Protein AF-A0A7S3Q139-F1 (afdb_monomer)

pLDDT: mean 76.2, std 14.86, range [40.47, 95.69]

Secondary structure (DSSP, 8-state):
-----PPPP------HHHHHHTT-SSGGGTTTTSTTGGGGS---PPPPPTTS---TT--HHHHHHHHHHHHHHHHHHHHHHHTTTTTS--HHHHHHHHHS-SS-HHHHSTTTTPPPP---

Foldseek 3Di:
DDDPPPDDDPPDPPDPVN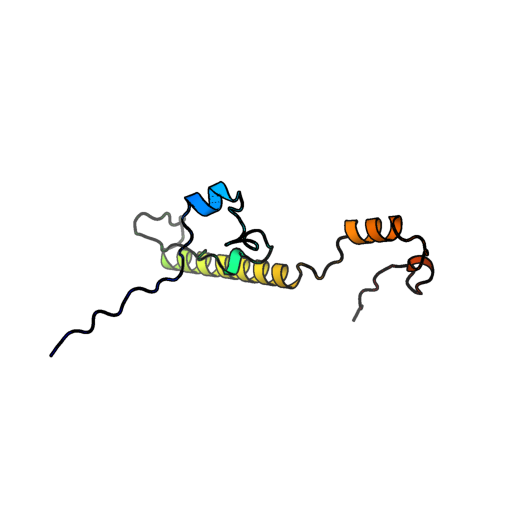CVVVVNPCVVPVCCVPLVNCVVDPDDDDDDDPPHDDDPPDDNVRRVVVRVVVVVVVVVVSVVVSVCPPVDPPPVNLVVVCVVDPPCVCCVDPCSSDDDDDDD

Organism: NCBI:txid122233

Solvent-accessible surface area (backbone atoms only — not comparable to full-atom values): 8004 Å² total; per-residue (Å²): 139,84,82,81,78,77,75,79,76,86,71,81,75,75,48,74,64,57,30,59,77,67,69,48,82,44,71,95,51,70,55,67,84,43,86,61,37,65,79,82,46,96,81,72,86,81,83,84,53,95,87,46,91,65,63,88,97,49,54,70,69,57,50,52,52,52,52,51,52,53,50,50,53,52,49,54,52,49,54,56,48,42,75,43,58,90,71,61,76,53,67,66,54,60,52,51,52,59,76,68,45,89,78,50,61,46,69,73,36,97,56,57,63,55,83,81,75,87,81,129

Mean predicted aligned error: 14.93 Å

Radius of gyration: 26.02 Å; Cα contacts (8 Å, |Δi|>4): 29;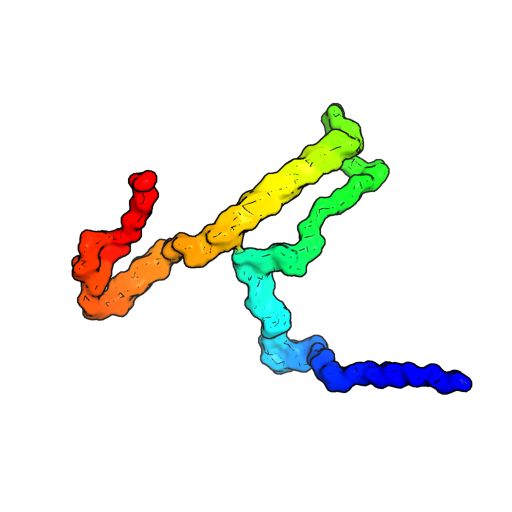 chains: 1; bounding box: 77×51×56 Å

Sequence (120 aa):
PSVSNSRSSTALNESLFTRIAKMDLWAPVKDSNDYGARSKKKVGLGSLSGKSYIPDGLNKSQYESLRKQEAAKKAANYDRNVKKAGKFLDYTLFYKQRGTDTGSDWKKSVTLGHRMAKTK

Structure (mmCIF, N/CA/C/O backbone):
data_AF-A0A7S3Q139-F1
#
_entry.id   AF-A0A7S3Q139-F1
#
loop_
_atom_site.group_PDB
_atom_site.id
_atom_site.type_symbol
_atom_site.label_atom_id
_atom_site.label_alt_id
_atom_site.label_comp_id
_atom_site.label_asym_id
_atom_site.label_entity_id
_atom_site.label_seq_id
_atom_site.pdbx_PDB_ins_code
_atom_site.Cartn_x
_atom_site.Cartn_y
_atom_site.Cartn_z
_atom_site.occupancy
_atom_site.B_iso_or_equiv
_atom_site.auth_seq_id
_atom_site.auth_comp_id
_atom_site.auth_asym_id
_atom_site.auth_atom_id
_atom_site.pdbx_PDB_model_num
ATOM 1 N N . PRO A 1 1 ? -45.057 -15.377 -25.267 1.00 45.22 1 PRO A N 1
ATOM 2 C CA . PRO A 1 1 ? -43.795 -14.676 -24.927 1.00 45.22 1 PRO A CA 1
ATOM 3 C C . PRO A 1 1 ? -42.619 -15.664 -24.786 1.00 45.22 1 PRO A C 1
ATOM 5 O O . PRO A 1 1 ? -42.553 -16.399 -23.808 1.00 45.22 1 PRO A O 1
ATOM 8 N N . SER A 1 2 ? -41.737 -15.742 -25.792 1.00 41.62 2 SER A N 1
ATOM 9 C CA . SER A 1 2 ? -40.561 -16.626 -25.759 1.00 41.62 2 SER A CA 1
ATOM 10 C C . SER A 1 2 ? -39.409 -15.973 -24.996 1.00 41.62 2 SER A C 1
ATOM 12 O O . SER A 1 2 ? -38.973 -14.877 -25.349 1.00 41.62 2 SER A O 1
ATOM 14 N N . VAL A 1 3 ? -38.894 -16.661 -23.982 1.00 48.88 3 VAL A N 1
ATOM 15 C CA . VAL A 1 3 ? -37.703 -16.250 -23.233 1.00 48.88 3 VAL A CA 1
ATOM 16 C C . VAL A 1 3 ? -36.480 -16.480 -24.124 1.00 48.88 3 VAL A C 1
ATOM 18 O O . VAL A 1 3 ? -36.133 -17.620 -24.431 1.00 48.88 3 VAL A O 1
ATOM 21 N N . SER A 1 4 ? -35.844 -15.408 -24.597 1.00 49.34 4 SER A N 1
ATOM 22 C CA . SER A 1 4 ? -34.600 -15.503 -25.362 1.00 49.34 4 SER A CA 1
ATOM 23 C C . SER A 1 4 ? -33.461 -15.902 -24.424 1.00 49.34 4 SER A C 1
ATOM 25 O O . SER A 1 4 ? -32.922 -15.067 -23.697 1.00 49.34 4 SER A O 1
ATOM 27 N N . ASN A 1 5 ? -33.097 -17.184 -24.434 1.00 56.22 5 ASN A N 1
ATOM 28 C CA . ASN A 1 5 ? -31.920 -17.690 -23.739 1.00 56.22 5 ASN A CA 1
ATOM 29 C C . ASN A 1 5 ? -30.672 -17.138 -24.451 1.00 56.22 5 ASN A C 1
ATOM 31 O O . ASN A 1 5 ? -30.296 -17.610 -25.528 1.00 56.22 5 ASN A O 1
ATOM 35 N N . SER A 1 6 ? -30.075 -16.078 -23.903 1.00 59.03 6 SER A N 1
ATOM 36 C CA . SER A 1 6 ? -28.854 -15.470 -24.433 1.00 59.03 6 SER A CA 1
ATOM 37 C C . SER A 1 6 ? -27.745 -16.521 -24.477 1.00 59.03 6 SER A C 1
ATOM 39 O O . SER A 1 6 ? -27.382 -17.084 -23.444 1.00 59.03 6 SER A O 1
ATOM 41 N N . ARG A 1 7 ? -27.224 -16.808 -25.675 1.00 56.28 7 ARG A N 1
ATOM 42 C CA . ARG A 1 7 ? -26.125 -17.760 -25.872 1.00 56.28 7 ARG A CA 1
ATOM 43 C C . ARG A 1 7 ? -24.909 -17.304 -25.061 1.00 56.28 7 ARG A C 1
ATOM 45 O O . ARG A 1 7 ? -24.446 -16.178 -25.235 1.00 56.28 7 ARG A O 1
ATOM 52 N N . SER A 1 8 ? -24.394 -18.188 -24.207 1.00 62.06 8 SER A N 1
ATOM 53 C CA . SER A 1 8 ? -23.078 -18.024 -23.582 1.00 62.06 8 SER A CA 1
ATOM 54 C C . SER A 1 8 ? -22.025 -17.807 -24.668 1.00 62.06 8 SER A C 1
ATOM 56 O O . SER A 1 8 ? -22.038 -18.492 -25.693 1.00 62.06 8 SER A O 1
ATOM 58 N N . SER A 1 9 ? -21.147 -16.826 -24.467 1.00 66.00 9 SER A N 1
ATOM 59 C CA . SER A 1 9 ? -20.127 -16.449 -25.443 1.00 66.00 9 SER A CA 1
ATOM 60 C C . SER A 1 9 ? -19.168 -17.609 -25.739 1.00 66.00 9 SER A C 1
ATOM 62 O O . SER A 1 9 ? -18.801 -18.381 -24.858 1.00 66.00 9 SER A O 1
ATOM 64 N N . THR A 1 10 ? -18.724 -17.715 -26.993 1.00 50.59 10 THR A N 1
ATOM 65 C CA . THR A 1 10 ? -17.724 -18.692 -27.467 1.00 50.59 10 THR A CA 1
ATOM 66 C C . THR A 1 10 ? -16.284 -18.253 -27.190 1.00 50.59 10 THR A C 1
ATOM 68 O O . THR A 1 10 ? -15.345 -18.788 -27.779 1.00 50.59 10 THR A O 1
ATOM 71 N N . ALA A 1 11 ? -16.081 -17.252 -26.328 1.00 54.25 11 ALA A N 1
ATOM 72 C CA . ALA A 1 11 ? -14.742 -16.829 -25.958 1.00 54.25 11 ALA A CA 1
ATOM 73 C C . ALA A 1 11 ? -14.051 -17.986 -25.225 1.00 54.25 11 ALA A C 1
ATOM 75 O O . ALA A 1 11 ? -14.546 -18.472 -24.207 1.00 54.25 11 ALA A O 1
ATOM 76 N N . LEU A 1 12 ? -12.921 -18.438 -25.771 1.00 52.22 12 LEU A N 1
ATOM 77 C CA . LEU A 1 12 ? -12.067 -19.470 -25.192 1.00 52.22 12 LEU A CA 1
ATOM 78 C C . LEU A 1 12 ? -11.642 -19.039 -23.781 1.00 52.22 12 LEU A C 1
ATOM 80 O O . LEU A 1 12 ? -10.670 -18.310 -23.596 1.00 52.22 12 LEU A O 1
ATOM 84 N N . ASN A 1 13 ? -12.359 -19.516 -22.766 1.00 58.75 13 ASN A N 1
ATOM 85 C CA . ASN A 1 13 ? -11.795 -19.644 -21.433 1.00 58.75 13 ASN A CA 1
ATOM 86 C C . ASN A 1 13 ? -10.724 -20.731 -21.543 1.00 58.75 13 ASN A C 1
ATOM 88 O O . ASN A 1 13 ? -11.037 -21.916 -21.456 1.00 58.75 13 ASN A O 1
ATOM 92 N N . GLU A 1 14 ? -9.478 -20.344 -21.832 1.00 65.94 14 GLU A N 1
ATOM 93 C CA . GLU A 1 14 ? -8.353 -21.282 -21.854 1.00 65.94 14 GLU A CA 1
ATOM 94 C C . GLU A 1 14 ? -8.385 -22.141 -20.586 1.00 65.94 14 GLU A C 1
ATOM 96 O O . GLU A 1 14 ? -8.364 -21.620 -19.463 1.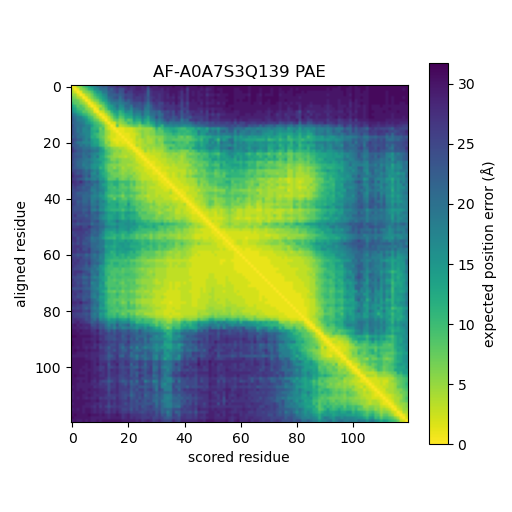00 65.94 14 GLU A O 1
ATOM 101 N N . SER A 1 15 ? -8.476 -23.459 -20.776 1.00 75.12 15 SER A N 1
ATOM 102 C CA . SER A 1 15 ? -8.524 -24.402 -19.666 1.00 75.12 15 SER A CA 1
ATOM 103 C C . SER A 1 15 ? -7.193 -24.374 -18.910 1.00 75.12 15 SER A C 1
ATOM 105 O O . SER A 1 15 ? -6.136 -24.073 -19.474 1.00 75.12 15 SER A O 1
ATOM 107 N N . LEU A 1 16 ? -7.228 -24.705 -17.617 1.00 73.75 16 LEU A N 1
ATOM 108 C CA . LEU A 1 16 ? -6.021 -24.833 -16.794 1.00 73.75 16 LEU A CA 1
ATOM 109 C C . LEU A 1 16 ? -4.982 -25.756 -17.459 1.00 73.75 16 LEU A C 1
ATOM 111 O O . LEU A 1 16 ? -3.793 -25.447 -17.456 1.00 73.75 16 LEU A O 1
ATOM 115 N N . PHE A 1 17 ? -5.444 -26.836 -18.096 1.00 77.44 17 PHE A N 1
ATOM 116 C CA . PHE A 1 17 ? -4.601 -27.792 -18.811 1.00 77.44 17 PHE A CA 1
ATOM 117 C C . PHE A 1 17 ? -3.875 -27.176 -20.006 1.00 77.44 17 PHE A C 1
ATOM 119 O O . PHE A 1 17 ? -2.688 -27.433 -20.179 1.00 77.44 17 PHE A O 1
ATOM 126 N N . THR A 1 18 ? -4.531 -26.318 -20.792 1.00 78.31 18 THR A N 1
ATOM 127 C CA . THR A 1 18 ? -3.881 -25.636 -21.920 1.00 78.31 18 THR A CA 1
ATOM 128 C C . THR A 1 18 ? -2.747 -24.721 -21.447 1.00 78.31 18 THR A C 1
ATOM 130 O O . THR A 1 18 ? -1.706 -24.664 -22.095 1.00 78.31 18 THR A O 1
ATOM 133 N N . ARG A 1 19 ? -2.899 -24.052 -20.294 1.00 73.44 19 ARG A N 1
ATOM 134 C CA . ARG A 1 19 ? -1.835 -23.214 -19.703 1.00 73.44 19 ARG A CA 1
ATOM 135 C C . ARG A 1 19 ? -0.660 -24.036 -19.189 1.00 73.44 19 ARG A C 1
ATOM 137 O O . ARG A 1 19 ? 0.485 -23.667 -19.429 1.00 73.44 19 ARG A O 1
ATOM 144 N N . ILE A 1 20 ? -0.944 -25.157 -18.523 1.00 75.81 20 ILE A N 1
ATOM 145 C CA . ILE A 1 20 ? 0.087 -26.094 -18.056 1.00 75.81 20 ILE A CA 1
ATOM 146 C C . ILE A 1 20 ? 0.857 -26.665 -19.254 1.00 75.81 20 ILE A C 1
ATOM 148 O O . ILE A 1 20 ? 2.082 -26.642 -19.252 1.00 75.81 20 ILE A O 1
ATOM 152 N N . ALA A 1 21 ? 0.155 -27.107 -20.301 1.00 82.12 21 ALA A N 1
ATOM 153 C CA . ALA A 1 21 ? 0.766 -27.676 -21.502 1.00 82.12 21 ALA A CA 1
ATOM 154 C C . ALA A 1 21 ? 1.617 -26.659 -22.282 1.00 82.12 21 ALA A C 1
ATOM 156 O O . ALA A 1 21 ? 2.651 -27.019 -22.834 1.00 82.12 21 ALA A O 1
ATOM 157 N N . LYS A 1 22 ? 1.216 -25.380 -22.296 1.00 81.88 22 LYS A N 1
ATOM 158 C CA . LYS A 1 22 ? 2.001 -24.275 -22.873 1.00 81.88 22 LYS A CA 1
ATOM 159 C C . LYS A 1 22 ? 3.115 -23.767 -21.944 1.00 81.88 22 LYS A C 1
ATOM 161 O O . LYS A 1 22 ? 3.841 -22.858 -22.327 1.00 81.88 22 LYS A O 1
ATOM 166 N N . MET A 1 23 ? 3.235 -24.334 -20.739 1.00 82.50 23 MET A N 1
ATOM 167 C CA . MET A 1 23 ? 4.187 -23.969 -19.681 1.00 82.50 23 MET A CA 1
ATOM 168 C C . MET A 1 23 ? 4.166 -22.495 -19.251 1.00 82.50 23 MET A C 1
ATOM 170 O O . MET A 1 23 ? 5.078 -22.036 -18.564 1.00 82.50 23 MET A O 1
ATOM 174 N N . ASP A 1 24 ? 3.108 -21.758 -19.587 1.00 79.75 24 ASP A N 1
ATOM 175 C CA . ASP A 1 24 ? 2.974 -20.346 -19.244 1.00 79.75 24 ASP A CA 1
ATOM 176 C C . ASP A 1 24 ? 1.817 -20.137 -18.264 1.00 79.75 24 ASP A C 1
ATOM 178 O O . ASP A 1 24 ? 0.704 -19.721 -18.594 1.00 79.75 24 ASP A O 1
ATOM 182 N N . LEU A 1 25 ? 2.103 -20.480 -17.008 1.00 79.50 25 LEU A N 1
ATOM 183 C CA . LEU A 1 25 ? 1.203 -20.277 -15.872 1.00 79.50 25 LEU A CA 1
ATOM 184 C C . LEU A 1 25 ? 1.088 -18.795 -15.474 1.00 79.50 25 LEU A C 1
ATOM 186 O O . LEU A 1 25 ? 0.166 -18.434 -14.740 1.00 79.50 25 LEU A O 1
ATOM 190 N N . TRP A 1 26 ? 2.007 -17.943 -15.943 1.00 79.00 26 TRP A N 1
ATOM 191 C CA . TRP A 1 26 ? 2.146 -16.558 -15.495 1.00 79.00 26 TRP A CA 1
ATOM 192 C C . TRP A 1 26 ? 1.621 -15.534 -16.502 1.00 79.00 26 TRP A C 1
ATOM 194 O O . TRP A 1 26 ? 1.297 -14.431 -16.074 1.00 79.00 26 TRP A O 1
ATOM 204 N N . ALA A 1 27 ? 1.439 -15.873 -17.783 1.00 80.88 27 ALA A N 1
ATOM 205 C CA . ALA A 1 27 ? 0.866 -14.983 -18.802 1.00 80.88 27 ALA A CA 1
ATOM 206 C C . ALA A 1 27 ? -0.388 -14.206 -18.347 1.00 80.88 27 ALA A C 1
ATOM 208 O O . ALA A 1 27 ? -0.428 -12.985 -18.530 1.00 80.88 27 ALA A O 1
ATOM 209 N N . PRO A 1 28 ? -1.395 -14.836 -17.703 1.00 81.69 28 PRO A N 1
ATOM 210 C CA . PRO A 1 28 ? -2.598 -14.128 -17.257 1.00 81.69 28 PRO A CA 1
ATOM 211 C C . PRO A 1 28 ? -2.357 -13.147 -16.100 1.00 81.69 28 PRO A C 1
ATOM 213 O O . PRO A 1 28 ? -3.178 -12.267 -15.849 1.00 81.69 28 PRO A O 1
ATOM 216 N N . VAL A 1 29 ? -1.252 -13.312 -15.369 1.00 82.25 29 VAL A N 1
ATOM 217 C CA . VAL A 1 29 ? -0.906 -12.570 -14.149 1.00 82.25 29 VAL A CA 1
ATOM 218 C C . VAL A 1 29 ? 0.541 -12.072 -14.195 1.00 82.25 29 VAL A C 1
ATOM 220 O O . VAL A 1 29 ? 1.230 -12.042 -13.175 1.00 82.25 29 VAL A O 1
ATOM 223 N N . LYS A 1 30 ? 1.006 -11.675 -15.386 1.00 83.81 30 LYS A N 1
ATOM 224 C CA . LYS A 1 30 ? 2.416 -11.354 -15.671 1.00 83.81 30 LYS A CA 1
ATOM 225 C C . LYS A 1 30 ? 3.021 -10.301 -14.741 1.00 83.81 30 LYS A C 1
ATOM 227 O O . LYS A 1 30 ? 4.211 -10.328 -14.467 1.00 83.81 30 LYS A O 1
ATOM 232 N N . ASP A 1 31 ? 2.184 -9.402 -14.236 1.00 82.06 31 ASP A N 1
ATOM 233 C CA . ASP A 1 31 ? 2.559 -8.305 -13.348 1.00 82.06 31 ASP A CA 1
ATOM 234 C C . ASP A 1 31 ? 2.220 -8.582 -11.874 1.00 82.06 31 ASP A C 1
ATOM 236 O O . ASP A 1 31 ? 2.302 -7.694 -11.033 1.00 82.06 31 ASP A O 1
ATOM 240 N N . SER A 1 32 ? 1.861 -9.819 -11.510 1.00 82.19 32 SER A N 1
ATOM 241 C CA . SER A 1 32 ? 1.541 -10.193 -10.122 1.00 82.19 32 SER A CA 1
ATOM 242 C C . SER A 1 32 ? 2.718 -9.995 -9.161 1.00 82.19 32 SER A C 1
ATOM 244 O O . SER A 1 32 ? 2.503 -9.793 -7.960 1.00 82.19 32 SER A O 1
ATOM 246 N N . ASN A 1 33 ? 3.945 -10.052 -9.684 1.00 80.94 33 ASN A N 1
ATOM 247 C CA . ASN A 1 33 ? 5.176 -9.870 -8.918 1.00 80.94 33 ASN A CA 1
ATOM 248 C C . ASN A 1 33 ? 5.692 -8.424 -8.955 1.00 80.94 33 ASN A C 1
ATOM 250 O O . ASN A 1 33 ? 6.667 -8.115 -8.269 1.00 80.94 33 ASN A O 1
ATOM 254 N N . ASP A 1 34 ? 5.032 -7.529 -9.696 1.00 84.38 34 ASP A N 1
ATOM 255 C CA . ASP A 1 34 ? 5.440 -6.132 -9.764 1.00 84.38 34 ASP A CA 1
ATOM 256 C C . ASP A 1 34 ? 5.232 -5.447 -8.414 1.00 84.38 34 ASP A C 1
ATOM 258 O O . ASP A 1 34 ? 4.200 -5.587 -7.742 1.00 84.38 34 ASP A O 1
ATOM 262 N N . TYR A 1 35 ? 6.213 -4.635 -8.023 1.00 78.94 35 TYR A N 1
ATOM 263 C CA . TYR A 1 35 ? 6.084 -3.791 -6.846 1.00 78.94 35 TYR A CA 1
ATOM 264 C C . TYR A 1 35 ? 5.013 -2.723 -7.100 1.00 78.94 35 TYR A C 1
ATOM 266 O O . TYR A 1 35 ? 5.229 -1.749 -7.814 1.00 78.94 35 TYR A O 1
ATOM 274 N N . GLY A 1 36 ? 3.825 -2.927 -6.534 1.00 83.75 36 GLY A N 1
ATOM 275 C CA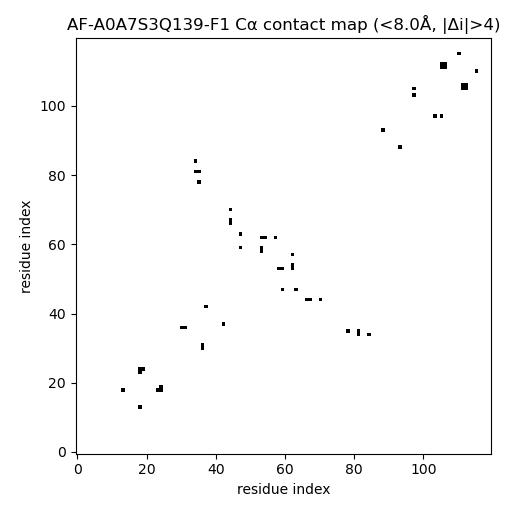 . GLY A 1 36 ? 2.620 -2.171 -6.892 1.00 83.75 36 GLY A CA 1
ATOM 276 C C . GLY A 1 36 ? 1.393 -3.060 -7.066 1.00 83.75 36 GLY A C 1
ATOM 277 O O . GLY A 1 36 ? 0.292 -2.641 -6.717 1.00 83.75 36 GLY A O 1
ATOM 278 N N . ALA A 1 37 ? 1.587 -4.327 -7.442 1.00 86.94 37 ALA A N 1
ATOM 279 C CA . ALA A 1 37 ? 0.521 -5.280 -7.749 1.00 86.94 37 ALA A CA 1
ATOM 280 C C . ALA A 1 37 ? -0.428 -5.590 -6.577 1.00 86.94 37 ALA A C 1
ATOM 282 O O . ALA A 1 37 ? -1.514 -6.132 -6.781 1.00 86.94 37 ALA A O 1
ATOM 283 N N . ARG A 1 38 ? -0.069 -5.207 -5.340 1.00 84.88 38 ARG A N 1
ATOM 284 C CA . ARG A 1 38 ? -0.952 -5.291 -4.164 1.00 84.88 38 ARG A CA 1
ATOM 285 C C . ARG A 1 38 ? -2.303 -4.610 -4.387 1.00 84.88 38 ARG A C 1
ATOM 287 O O . ARG A 1 38 ? -3.286 -5.112 -3.858 1.00 84.88 38 ARG A O 1
ATOM 294 N N . SER A 1 39 ? -2.369 -3.519 -5.152 1.00 83.44 39 SER A N 1
ATOM 295 C CA . SER A 1 39 ? -3.631 -2.809 -5.427 1.00 83.44 39 SER A CA 1
ATOM 296 C C . SER A 1 39 ? -4.670 -3.684 -6.135 1.00 83.44 39 SER A C 1
ATOM 298 O O . SER A 1 39 ? -5.868 -3.480 -5.964 1.00 83.44 39 SER A O 1
ATOM 300 N N . LYS A 1 40 ? -4.222 -4.701 -6.879 1.00 85.25 40 LYS A N 1
ATOM 301 C CA . LYS A 1 40 ? -5.081 -5.676 -7.563 1.00 85.25 40 LYS A CA 1
ATOM 302 C C . LYS A 1 40 ? -5.603 -6.770 -6.630 1.00 85.25 40 LYS A C 1
ATOM 304 O O . LYS A 1 40 ? -6.484 -7.539 -7.004 1.00 85.25 40 LYS A O 1
ATOM 309 N N . LYS A 1 41 ? -5.054 -6.866 -5.416 1.00 83.94 41 LYS A N 1
ATOM 310 C CA . LYS A 1 41 ? -5.432 -7.862 -4.411 1.00 83.94 41 LYS A CA 1
ATOM 311 C C . LYS A 1 41 ? -6.445 -7.239 -3.450 1.00 83.94 41 LYS A C 1
ATOM 313 O O . LYS A 1 41 ? -6.247 -6.132 -2.959 1.00 83.94 41 LYS A O 1
ATOM 318 N N . LYS A 1 42 ? -7.505 -7.975 -3.107 1.00 83.25 42 LYS A N 1
ATOM 319 C CA . LYS A 1 42 ? -8.512 -7.566 -2.105 1.00 83.25 42 LYS A CA 1
ATOM 320 C C . LYS A 1 42 ? -7.990 -7.747 -0.671 1.00 83.25 42 LYS A C 1
ATOM 322 O O . LYS A 1 42 ? -8.592 -8.438 0.143 1.00 83.25 42 LYS A O 1
ATOM 327 N N . VAL A 1 43 ? -6.825 -7.173 -0.375 1.00 82.69 43 VAL A N 1
ATOM 328 C CA . VAL A 1 43 ? -6.180 -7.269 0.939 1.00 82.69 43 VAL A CA 1
ATOM 329 C C . VAL A 1 43 ? -6.697 -6.167 1.860 1.00 82.69 43 VAL A C 1
ATOM 331 O O . VAL A 1 43 ? -6.393 -4.991 1.676 1.00 82.69 43 VAL A O 1
ATOM 334 N N . GLY A 1 44 ? -7.476 -6.552 2.869 1.00 86.12 44 GLY A N 1
ATOM 335 C CA . GLY A 1 44 ? -8.098 -5.632 3.820 1.00 86.12 44 GLY A CA 1
ATOM 336 C C . GLY A 1 44 ? -8.016 -6.122 5.262 1.00 86.12 44 GLY A C 1
ATOM 337 O O . GLY A 1 44 ? -7.571 -7.233 5.545 1.00 86.12 44 GLY A O 1
ATOM 338 N N . LEU A 1 45 ? -8.447 -5.266 6.184 1.00 90.19 45 LEU A N 1
ATOM 339 C CA . LEU A 1 45 ? -8.666 -5.647 7.576 1.00 90.19 45 LEU A CA 1
ATOM 340 C C . LEU A 1 45 ? -9.905 -6.542 7.679 1.00 90.19 45 LEU A C 1
ATOM 342 O O . LEU A 1 45 ? -10.977 -6.155 7.226 1.00 90.19 45 LEU A O 1
ATOM 346 N N . GLY A 1 46 ? -9.772 -7.696 8.332 1.00 89.12 46 GLY A N 1
ATOM 347 C CA . GLY A 1 46 ? -10.924 -8.512 8.717 1.00 89.12 46 GLY A CA 1
ATOM 348 C C . GLY A 1 46 ? -11.711 -7.897 9.881 1.00 89.12 46 GLY A C 1
ATOM 349 O O . GLY A 1 46 ? -11.116 -7.293 10.786 1.00 89.12 46 GLY A O 1
ATOM 350 N N . SER A 1 47 ? -13.031 -8.079 9.865 1.00 89.50 47 SER A N 1
ATOM 351 C CA . SER A 1 47 ? -13.955 -7.644 10.919 1.00 89.50 47 SER A CA 1
ATOM 352 C C . SER A 1 47 ? -13.717 -8.396 12.230 1.00 89.50 47 SER A C 1
ATOM 354 O O . SER A 1 47 ? -13.421 -9.591 12.217 1.00 89.50 47 SER A O 1
ATOM 356 N N . LEU A 1 48 ? -13.861 -7.714 13.370 1.00 91.50 48 LEU A N 1
ATOM 357 C CA . LEU A 1 48 ? -13.783 -8.369 14.676 1.00 91.50 48 LEU A CA 1
ATOM 358 C C . LEU A 1 48 ? -15.127 -9.022 15.023 1.00 91.50 48 LEU A C 1
ATOM 360 O O . LEU A 1 48 ? -16.178 -8.376 15.027 1.00 91.50 48 LEU A O 1
ATOM 364 N N . SER A 1 49 ? -15.079 -10.305 15.360 1.00 90.81 49 SER A N 1
ATOM 365 C CA . SER A 1 49 ? -16.210 -11.076 15.884 1.00 90.81 49 SER A CA 1
ATOM 366 C C . SER A 1 49 ? -16.149 -11.154 17.414 1.00 90.81 49 SER A C 1
ATOM 368 O O . SER A 1 49 ? -15.160 -10.742 18.014 1.00 90.81 49 SER A O 1
ATOM 370 N N . GLY A 1 50 ? -17.174 -11.718 18.060 1.00 87.75 50 GLY A N 1
ATOM 371 C CA . GLY A 1 50 ? -17.149 -11.958 19.513 1.00 87.75 50 GLY A CA 1
ATOM 372 C C . GLY A 1 50 ? -16.059 -12.937 19.972 1.00 87.75 50 GLY A C 1
ATOM 373 O O . GLY A 1 50 ? -15.698 -12.936 21.139 1.00 87.75 50 GLY A O 1
ATOM 374 N N . LYS A 1 51 ? -15.502 -13.742 19.055 1.00 91.62 51 LYS A N 1
ATOM 375 C CA . LYS A 1 51 ? -14.377 -14.659 19.317 1.00 91.62 51 LYS A CA 1
ATOM 376 C C . LYS A 1 51 ? -13.013 -14.028 19.026 1.00 91.62 51 LYS A C 1
ATOM 378 O O . LYS A 1 51 ? -11.986 -14.688 19.154 1.00 91.62 51 LYS A O 1
ATOM 383 N N . SER A 1 52 ? -12.989 -12.791 18.536 1.00 91.75 52 SER A N 1
ATOM 384 C CA . SER A 1 52 ? -11.742 -12.119 18.194 1.00 91.75 52 SER A CA 1
ATOM 385 C C . SER A 1 52 ? -11.070 -11.590 19.453 1.00 91.75 52 SER A C 1
ATOM 387 O O . SER A 1 52 ? -11.724 -10.987 20.297 1.00 91.75 52 SER A O 1
ATOM 389 N N . TYR A 1 53 ? -9.755 -11.781 19.545 1.00 92.62 53 TYR A N 1
ATOM 390 C CA . TYR A 1 53 ? -8.958 -11.211 20.622 1.00 92.62 53 TYR A CA 1
ATOM 391 C C . TYR A 1 53 ? -9.047 -9.681 20.614 1.00 92.62 53 TYR A C 1
ATOM 393 O O . TYR A 1 53 ? -8.874 -9.040 19.570 1.00 92.62 53 TYR A O 1
ATOM 401 N N . ILE A 1 54 ? -9.306 -9.117 21.789 1.00 93.31 54 ILE A N 1
ATOM 402 C CA . ILE A 1 54 ? -9.238 -7.687 22.068 1.00 93.31 54 ILE A CA 1
ATOM 403 C C . ILE A 1 54 ? -8.220 -7.543 23.204 1.00 93.31 54 ILE A C 1
ATOM 405 O O . ILE A 1 54 ? -8.378 -8.229 24.211 1.00 93.31 54 ILE A O 1
ATOM 409 N N . PRO A 1 55 ? -7.175 -6.714 23.046 1.00 94.75 55 PRO A N 1
ATOM 410 C CA . PRO A 1 55 ? -6.195 -6.502 24.102 1.00 94.75 55 PRO A CA 1
ATOM 411 C C . PRO A 1 55 ? -6.821 -5.947 25.381 1.00 94.75 55 PRO A C 1
ATOM 413 O O . PRO A 1 55 ? -7.729 -5.113 25.316 1.00 94.75 55 PRO A O 1
ATOM 416 N N . ASP A 1 56 ? -6.269 -6.350 26.522 1.00 93.75 56 ASP A N 1
ATOM 417 C CA . ASP A 1 56 ? -6.670 -5.822 27.823 1.00 93.75 56 ASP A CA 1
ATOM 418 C C . ASP A 1 56 ? -6.532 -4.293 27.864 1.00 93.75 56 ASP A C 1
ATOM 420 O O . ASP A 1 56 ? -5.577 -3.709 27.346 1.00 93.75 56 ASP A O 1
ATOM 424 N N . GLY A 1 57 ? -7.526 -3.631 28.459 1.00 93.00 57 GLY A N 1
ATOM 425 C CA . GLY A 1 57 ? -7.594 -2.168 28.540 1.00 93.00 57 GLY A CA 1
ATOM 426 C C . GLY A 1 57 ? -8.186 -1.475 27.307 1.00 93.00 57 GLY A C 1
ATOM 427 O O . GLY A 1 57 ? -8.368 -0.258 27.336 1.00 93.00 57 GLY A O 1
ATOM 428 N N . LEU A 1 58 ? -8.540 -2.213 26.249 1.00 93.25 58 LEU A N 1
ATOM 429 C CA . LEU A 1 58 ? -9.281 -1.680 25.106 1.00 93.25 58 LEU A CA 1
ATOM 430 C C . LEU A 1 58 ? -10.657 -2.328 24.993 1.00 93.25 58 LEU A C 1
ATOM 432 O O . LEU A 1 58 ? -10.823 -3.533 25.151 1.00 93.25 58 LEU A O 1
ATOM 436 N N . ASN A 1 59 ? -11.655 -1.531 24.622 1.00 93.25 59 ASN A N 1
ATOM 437 C CA . ASN A 1 59 ? -12.912 -2.073 24.125 1.00 93.25 59 ASN A CA 1
ATOM 438 C C . ASN A 1 59 ? -12.828 -2.363 22.615 1.00 93.25 59 ASN A C 1
ATOM 440 O O . ASN A 1 59 ? -11.941 -1.881 21.900 1.00 93.25 59 ASN A O 1
ATOM 444 N N . LYS A 1 60 ? -13.793 -3.138 22.105 1.00 92.06 60 LYS A N 1
ATOM 445 C CA . LYS A 1 60 ? -13.862 -3.532 20.688 1.00 92.06 60 LYS A CA 1
ATOM 446 C C . LYS A 1 60 ? -13.753 -2.337 19.735 1.00 92.06 60 LYS A C 1
ATOM 448 O O . LYS A 1 60 ? -12.984 -2.389 18.780 1.00 92.06 60 LYS A O 1
ATOM 453 N N . SER A 1 61 ? -14.490 -1.260 20.006 1.00 92.75 61 SER A N 1
ATOM 454 C CA . SER A 1 61 ? -14.532 -0.067 19.150 1.00 92.75 61 SER A CA 1
ATOM 455 C C . SER A 1 61 ? -13.181 0.656 19.095 1.00 92.75 61 SER A C 1
ATOM 457 O O . SER A 1 61 ? -12.705 1.038 18.020 1.00 92.75 61 SER A O 1
ATOM 459 N N . GLN A 1 62 ? -12.515 0.788 20.245 1.00 94.94 62 GLN A N 1
ATOM 460 C CA . GLN A 1 62 ? -11.179 1.376 20.336 1.00 94.94 62 GLN A CA 1
ATOM 461 C C . GLN A 1 62 ? -10.159 0.546 19.554 1.00 94.94 62 GLN A C 1
ATOM 463 O O . GLN A 1 62 ? -9.383 1.097 18.770 1.00 94.94 62 GLN A O 1
ATOM 468 N N . TYR A 1 63 ? -10.199 -0.781 19.693 1.00 95.50 63 TYR A N 1
ATOM 469 C CA . TYR A 1 63 ? -9.285 -1.661 18.972 1.00 95.50 63 TYR A CA 1
ATOM 470 C C . TYR A 1 63 ? -9.546 -1.667 17.456 1.00 95.50 63 TYR A C 1
ATOM 472 O O . TYR A 1 63 ? -8.603 -1.614 16.665 1.00 95.50 63 TYR A O 1
ATOM 480 N N . GLU A 1 64 ? -10.808 -1.646 17.015 1.00 94.69 64 GLU A N 1
ATOM 481 C CA . GLU A 1 64 ? -11.146 -1.469 15.595 1.00 94.69 64 GLU A CA 1
ATOM 482 C C . GLU A 1 64 ? -10.620 -0.148 15.037 1.00 94.69 64 GLU A C 1
ATOM 484 O O . GLU A 1 64 ? -10.071 -0.120 13.932 1.00 94.69 64 GLU A O 1
ATOM 489 N N . SER A 1 65 ? -10.752 0.937 15.799 1.00 94.31 65 SER A N 1
ATOM 490 C CA . SER A 1 65 ? -10.267 2.259 15.402 1.00 94.31 65 SER A CA 1
ATOM 491 C C . SER A 1 65 ? -8.745 2.276 15.261 1.00 94.31 65 SER A C 1
ATOM 493 O O . SER A 1 65 ? -8.231 2.721 14.233 1.00 94.31 65 SER A O 1
ATOM 495 N N . LEU A 1 66 ? -8.019 1.702 16.226 1.00 95.44 66 LEU A N 1
ATOM 496 C CA . LEU A 1 66 ? -6.563 1.555 16.164 1.00 95.44 66 LEU A CA 1
ATOM 497 C C . LEU A 1 66 ? -6.133 0.742 14.935 1.00 95.44 66 LEU A C 1
ATOM 499 O O . LEU A 1 66 ? -5.261 1.159 14.173 1.00 95.44 66 LEU A O 1
ATOM 503 N N . ARG A 1 67 ? -6.786 -0.400 14.689 1.00 95.44 67 ARG A N 1
ATOM 504 C CA . ARG A 1 67 ? -6.498 -1.248 13.525 1.00 95.44 67 ARG A CA 1
ATOM 505 C C . ARG A 1 67 ? -6.711 -0.499 12.211 1.00 95.44 67 ARG A C 1
ATOM 507 O O . ARG A 1 67 ? -5.866 -0.602 11.321 1.00 95.44 67 ARG A O 1
ATOM 514 N N . LYS A 1 68 ? -7.801 0.269 12.091 1.00 94.56 68 LYS A N 1
ATOM 515 C CA . LYS A 1 68 ? -8.080 1.117 10.918 1.00 94.56 68 LYS A CA 1
ATOM 516 C C . LYS A 1 68 ? -6.969 2.144 10.693 1.00 94.56 68 LYS A C 1
ATOM 518 O O . LYS A 1 68 ? -6.488 2.267 9.568 1.00 94.56 68 LYS A O 1
ATOM 523 N N . GLN A 1 69 ? -6.518 2.825 11.747 1.00 95.69 69 GLN A N 1
ATOM 524 C CA . GLN A 1 69 ? -5.419 3.792 11.660 1.00 95.69 69 GLN A CA 1
ATOM 525 C C . GLN A 1 69 ? -4.112 3.134 11.196 1.00 95.69 69 GLN A C 1
ATOM 527 O O . GLN A 1 69 ? -3.456 3.634 10.282 1.00 95.69 69 GLN A O 1
ATOM 532 N N . GLU A 1 70 ? -3.750 1.986 11.765 1.00 94.88 70 GLU A N 1
ATOM 533 C CA . GLU A 1 70 ? -2.535 1.257 11.385 1.00 94.88 70 GLU A CA 1
ATOM 534 C C . GLU A 1 70 ? -2.582 0.745 9.941 1.00 94.88 70 GLU A C 1
ATOM 536 O O . GLU A 1 70 ? -1.596 0.838 9.203 1.00 94.88 70 GLU A O 1
ATOM 541 N N . ALA A 1 71 ? -3.736 0.252 9.486 1.00 93.94 71 ALA A N 1
ATOM 542 C CA . ALA A 1 71 ? -3.903 -0.139 8.090 1.00 93.94 71 ALA A CA 1
ATOM 543 C C . ALA A 1 71 ? -3.789 1.055 7.137 1.00 93.94 71 ALA A C 1
ATOM 545 O O . ALA A 1 71 ? -3.141 0.928 6.098 1.00 93.94 71 ALA A O 1
ATOM 546 N N . ALA A 1 72 ? -4.351 2.212 7.499 1.00 93.44 72 ALA A N 1
ATOM 547 C CA . ALA A 1 72 ? -4.224 3.435 6.713 1.00 93.44 72 ALA A CA 1
ATOM 548 C C . ALA A 1 72 ? -2.760 3.896 6.615 1.00 93.44 72 ALA A C 1
ATOM 550 O O . ALA A 1 72 ? -2.278 4.166 5.515 1.00 93.44 72 ALA A O 1
ATOM 551 N N . LYS A 1 73 ? -2.010 3.897 7.728 1.00 94.56 73 LYS A N 1
ATOM 552 C CA . LYS A 1 73 ? -0.568 4.215 7.731 1.00 94.56 73 LYS A CA 1
ATOM 553 C C . LYS A 1 73 ? 0.218 3.275 6.813 1.00 94.56 73 LYS A C 1
ATOM 555 O O . LYS A 1 73 ? 1.026 3.728 6.001 1.00 94.56 73 LYS A O 1
ATOM 560 N N . LYS A 1 74 ? -0.032 1.964 6.906 1.00 91.50 74 LYS A N 1
ATOM 561 C CA . LYS A 1 74 ? 0.621 0.957 6.052 1.00 91.50 74 LYS A CA 1
ATOM 562 C C . LYS A 1 74 ? 0.271 1.144 4.576 1.00 91.50 74 LYS A C 1
ATOM 564 O O . LYS A 1 74 ? 1.167 1.054 3.739 1.00 91.50 74 LYS A O 1
ATOM 569 N N . ALA A 1 75 ? -0.990 1.436 4.258 1.00 91.06 75 ALA A N 1
ATOM 570 C CA . ALA A 1 75 ? -1.423 1.732 2.895 1.00 91.06 75 ALA A CA 1
ATOM 571 C C . ALA A 1 75 ? -0.717 2.979 2.342 1.00 91.06 75 ALA A C 1
ATOM 573 O O . ALA A 1 75 ? -0.076 2.898 1.300 1.00 91.06 75 ALA A O 1
ATOM 574 N N . ALA A 1 76 ? -0.707 4.084 3.092 1.00 91.06 76 ALA A N 1
ATOM 575 C CA . ALA A 1 76 ? -0.031 5.313 2.685 1.00 91.06 76 ALA A CA 1
ATOM 576 C C . ALA A 1 76 ? 1.481 5.114 2.474 1.00 91.06 76 ALA A C 1
ATOM 578 O O . ALA A 1 76 ? 2.056 5.627 1.515 1.00 91.06 76 ALA A O 1
ATOM 579 N N . ASN A 1 77 ? 2.146 4.347 3.342 1.00 89.88 77 ASN A N 1
ATOM 580 C CA . ASN A 1 77 ? 3.562 4.008 3.182 1.00 89.88 77 ASN A CA 1
ATOM 581 C C . ASN A 1 77 ? 3.820 3.187 1.921 1.00 89.88 77 ASN A C 1
ATOM 583 O O . ASN A 1 77 ? 4.748 3.491 1.171 1.00 89.88 77 ASN A O 1
ATOM 587 N N . TYR A 1 78 ? 2.986 2.177 1.680 1.00 88.94 78 TYR A N 1
ATOM 588 C CA . TYR A 1 78 ? 3.062 1.368 0.474 1.00 88.94 78 TYR A CA 1
ATOM 589 C C . TYR A 1 78 ? 2.887 2.236 -0.777 1.00 88.94 78 TYR A C 1
ATOM 591 O O . TYR A 1 78 ? 3.743 2.204 -1.655 1.00 88.94 78 TYR A O 1
ATOM 599 N N . ASP A 1 79 ? 1.871 3.099 -0.816 1.00 88.25 79 ASP A N 1
ATOM 600 C CA . ASP A 1 79 ? 1.623 3.998 -1.947 1.00 88.25 79 ASP A CA 1
ATOM 601 C C . ASP A 1 79 ? 2.786 4.969 -2.183 1.00 88.25 79 ASP A C 1
ATOM 603 O O . ASP A 1 79 ? 3.177 5.212 -3.326 1.00 88.25 79 ASP A O 1
ATOM 607 N N . ARG A 1 80 ? 3.393 5.504 -1.112 1.00 87.44 80 ARG A N 1
ATOM 608 C CA . ARG A 1 80 ? 4.613 6.322 -1.221 1.00 87.44 80 ARG A CA 1
ATOM 609 C C . ARG A 1 80 ? 5.761 5.543 -1.859 1.00 87.44 80 ARG A C 1
ATOM 611 O O . ARG A 1 80 ? 6.491 6.117 -2.663 1.00 87.44 80 ARG A O 1
ATOM 618 N N . ASN A 1 81 ? 5.922 4.267 -1.524 1.00 84.69 81 ASN A N 1
ATOM 619 C CA . ASN A 1 81 ? 6.988 3.435 -2.073 1.00 84.69 81 ASN A CA 1
ATOM 620 C C . ASN A 1 81 ? 6.702 3.009 -3.513 1.00 84.69 81 ASN A C 1
ATOM 622 O O . ASN A 1 81 ? 7.605 3.069 -4.338 1.00 84.69 81 ASN A O 1
ATOM 626 N N . VAL A 1 82 ? 5.457 2.674 -3.857 1.00 86.19 82 VAL A N 1
ATOM 627 C CA . VAL A 1 82 ? 5.055 2.396 -5.246 1.00 86.19 82 VAL A CA 1
ATOM 628 C C . VAL A 1 82 ? 5.315 3.615 -6.130 1.00 86.19 82 VAL A C 1
ATOM 630 O O . VAL A 1 82 ? 5.916 3.491 -7.189 1.00 86.19 82 VAL A O 1
ATOM 633 N N . LYS A 1 83 ? 4.981 4.825 -5.660 1.00 82.88 83 LYS A N 1
ATOM 634 C CA . LYS A 1 83 ? 5.275 6.081 -6.378 1.00 82.88 83 LYS A CA 1
ATOM 635 C C . LYS A 1 83 ? 6.772 6.372 -6.538 1.00 82.88 83 LYS A C 1
ATOM 637 O O . LYS A 1 83 ? 7.121 7.234 -7.350 1.00 82.88 83 LYS A O 1
ATOM 642 N N . LYS A 1 84 ? 7.628 5.734 -5.735 1.00 76.31 84 LYS A N 1
ATOM 643 C CA . LYS A 1 84 ? 9.095 5.848 -5.751 1.00 76.31 84 LYS A CA 1
ATOM 644 C C . LYS A 1 84 ? 9.773 4.713 -6.528 1.00 76.31 84 LYS A C 1
ATOM 646 O O . LYS A 1 84 ? 10.898 4.896 -6.993 1.00 76.31 84 LYS A O 1
ATOM 651 N N . ALA A 1 85 ? 9.118 3.562 -6.656 1.00 67.81 85 ALA A N 1
ATOM 652 C CA . ALA A 1 85 ? 9.620 2.419 -7.403 1.00 67.81 85 ALA A CA 1
ATOM 653 C C . ALA A 1 85 ? 9.885 2.823 -8.863 1.00 67.81 85 ALA A C 1
ATOM 655 O O . ALA A 1 85 ? 9.116 3.577 -9.457 1.00 67.81 85 ALA A O 1
ATOM 656 N N . GLY A 1 86 ? 11.033 2.412 -9.404 1.00 59.88 86 GLY A N 1
ATOM 657 C CA . GLY A 1 86 ? 11.484 2.794 -10.748 1.00 59.88 86 GLY A CA 1
ATOM 658 C C . GLY A 1 86 ? 11.969 4.245 -10.912 1.00 59.88 86 GLY A C 1
ATOM 659 O O . GLY A 1 86 ? 12.464 4.589 -11.979 1.00 59.88 86 GLY A O 1
ATOM 660 N N . LYS A 1 87 ? 11.868 5.109 -9.885 1.00 59.31 87 LYS A N 1
ATOM 661 C CA . LYS A 1 87 ? 12.391 6.496 -9.935 1.00 59.31 87 LYS A CA 1
ATOM 662 C C . LYS A 1 87 ? 13.799 6.640 -9.366 1.00 59.31 87 LYS A C 1
ATOM 664 O O . LYS A 1 87 ? 14.550 7.532 -9.780 1.00 59.31 87 LYS A O 1
ATOM 669 N N . PHE A 1 88 ? 14.155 5.783 -8.413 1.00 53.72 88 PHE A N 1
ATOM 670 C CA . PHE A 1 88 ? 15.534 5.648 -7.967 1.00 53.72 88 PHE A CA 1
ATOM 671 C C . PHE A 1 88 ? 16.294 4.819 -8.999 1.00 53.72 88 PHE A C 1
ATOM 673 O O . PHE A 1 88 ? 15.838 3.741 -9.372 1.00 53.72 88 PHE A O 1
ATOM 680 N N . LEU A 1 89 ? 17.418 5.354 -9.485 1.00 55.81 89 LEU A N 1
ATOM 681 C CA . LEU A 1 89 ? 18.344 4.590 -10.315 1.00 55.81 89 LEU A CA 1
ATOM 682 C C . LEU A 1 89 ? 18.756 3.360 -9.513 1.00 55.81 89 LEU A C 1
ATOM 684 O O . LEU A 1 89 ? 19.192 3.496 -8.368 1.00 55.81 89 LEU A O 1
ATOM 688 N N . ASP A 1 90 ? 18.606 2.179 -10.101 1.00 60.53 90 ASP A N 1
ATOM 689 C CA . ASP A 1 90 ? 19.227 0.989 -9.550 1.00 60.53 90 ASP A CA 1
ATOM 690 C C . ASP A 1 90 ? 20.741 1.251 -9.516 1.00 60.53 90 ASP A C 1
ATOM 692 O O . ASP A 1 90 ? 21.376 1.490 -10.546 1.00 60.53 90 ASP A O 1
ATOM 696 N N . TYR A 1 91 ? 21.306 1.299 -8.308 1.00 54.62 91 TYR A N 1
ATOM 697 C CA . TYR A 1 91 ? 22.732 1.524 -8.098 1.00 54.62 91 TYR A CA 1
ATOM 698 C C . TYR A 1 91 ? 23.540 0.485 -8.881 1.00 54.62 91 TYR A C 1
ATOM 700 O O . TYR A 1 91 ? 24.540 0.813 -9.510 1.00 54.62 91 TYR A O 1
ATOM 708 N N . THR A 1 92 ? 23.058 -0.754 -8.956 1.00 58.78 92 THR A N 1
ATOM 709 C CA . THR A 1 92 ? 23.686 -1.808 -9.745 1.00 58.78 92 THR A CA 1
ATOM 710 C C . THR A 1 92 ? 23.574 -1.531 -11.245 1.00 58.78 92 THR A C 1
ATOM 712 O O . THR A 1 92 ? 24.549 -1.735 -11.966 1.00 58.78 92 THR A O 1
ATOM 715 N N . LEU A 1 93 ? 22.444 -1.001 -11.722 1.00 63.09 93 LEU A N 1
ATOM 716 C CA . LEU A 1 93 ? 22.262 -0.592 -13.120 1.00 63.09 93 LEU A CA 1
ATOM 717 C C . LEU A 1 93 ? 23.196 0.564 -13.509 1.00 63.09 93 LEU A C 1
ATOM 719 O O . LEU A 1 93 ? 23.814 0.504 -14.566 1.00 63.09 93 LEU A O 1
ATOM 723 N N . PHE A 1 94 ? 23.378 1.561 -12.637 1.00 63.84 94 PHE A N 1
ATOM 724 C CA . PHE A 1 94 ? 24.304 2.678 -12.861 1.00 63.84 94 PHE A CA 1
ATOM 725 C C . PHE A 1 94 ? 25.766 2.218 -13.013 1.00 63.84 94 PHE A C 1
ATOM 727 O O . PHE A 1 94 ? 26.496 2.726 -13.863 1.00 63.84 94 PHE A O 1
ATOM 734 N N . TYR A 1 95 ? 26.224 1.252 -12.207 1.00 63.00 95 TYR A N 1
ATOM 735 C CA . TYR A 1 95 ? 27.586 0.707 -12.328 1.00 63.00 95 TYR A CA 1
ATOM 736 C C . TYR A 1 95 ? 27.718 -0.272 -13.503 1.00 63.00 95 TYR A C 1
ATOM 738 O O . TYR A 1 95 ? 28.719 -0.215 -14.213 1.00 63.00 95 TYR A O 1
ATOM 746 N N . LYS A 1 96 ? 26.708 -1.116 -13.76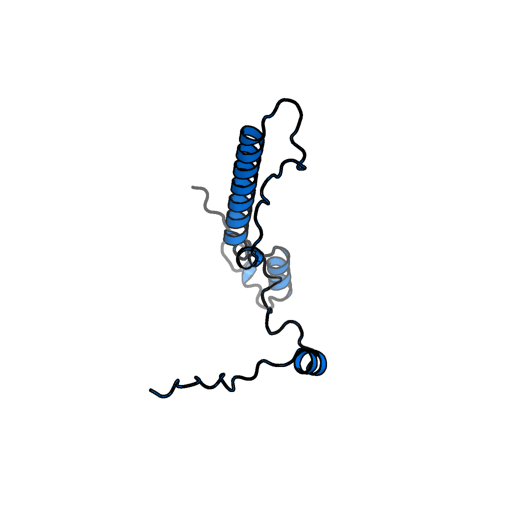1 1.00 66.38 96 LYS A N 1
ATOM 747 C CA . LYS A 1 96 ? 26.688 -2.017 -14.926 1.00 66.38 96 LYS A CA 1
ATOM 748 C C . LYS A 1 96 ? 26.749 -1.239 -16.239 1.00 66.38 96 LYS A C 1
ATOM 750 O O . LYS A 1 96 ? 27.581 -1.562 -17.074 1.00 66.38 96 LYS A O 1
ATOM 755 N N . GLN A 1 97 ? 25.953 -0.178 -16.379 1.00 65.88 97 GLN A N 1
ATOM 756 C CA . GLN A 1 97 ? 25.954 0.672 -17.574 1.00 65.88 97 GLN A CA 1
ATOM 757 C C . GLN A 1 97 ? 27.300 1.371 -17.801 1.00 65.88 97 GLN A C 1
ATOM 759 O O . GLN A 1 97 ? 27.734 1.471 -18.941 1.00 65.88 97 GLN A O 1
ATOM 764 N N . ARG A 1 98 ? 28.001 1.789 -16.735 1.00 66.44 98 ARG A N 1
ATOM 765 C CA . ARG A 1 98 ? 29.364 2.344 -16.843 1.00 66.44 98 ARG A CA 1
ATOM 766 C C . ARG A 1 98 ? 30.418 1.304 -17.211 1.00 66.44 98 ARG A C 1
ATOM 768 O O . ARG A 1 98 ? 31.353 1.639 -17.924 1.00 66.44 98 ARG A O 1
ATOM 775 N N . GLY A 1 99 ? 30.281 0.069 -16.727 1.00 66.62 99 GLY A N 1
ATOM 776 C CA . GLY A 1 99 ? 31.174 -1.035 -17.094 1.00 66.62 99 GLY A CA 1
ATOM 777 C C . GLY A 1 99 ? 31.004 -1.497 -18.545 1.00 66.62 99 GLY A C 1
ATOM 778 O O . GLY A 1 99 ? 31.940 -2.034 -19.123 1.00 66.62 99 GLY A O 1
ATOM 779 N N . THR A 1 100 ? 29.830 -1.265 -19.138 1.00 65.06 100 THR A N 1
ATOM 780 C CA . THR A 1 100 ? 29.522 -1.584 -20.543 1.00 65.06 100 THR A CA 1
ATOM 781 C C . THR A 1 100 ? 29.645 -0.389 -21.491 1.00 65.06 100 THR A C 1
ATOM 783 O O . THR A 1 100 ? 29.434 -0.546 -22.690 1.00 65.06 100 THR A O 1
ATOM 786 N N . ASP A 1 101 ? 29.944 0.807 -20.979 1.00 65.00 101 ASP A N 1
ATOM 787 C CA . ASP A 1 101 ? 30.102 2.017 -21.788 1.00 65.00 101 ASP A CA 1
ATOM 788 C C . ASP A 1 101 ? 31.491 2.040 -22.446 1.00 65.00 101 ASP A C 1
ATOM 790 O O . ASP A 1 101 ? 32.501 2.334 -21.806 1.00 65.00 101 ASP A O 1
ATOM 794 N N . THR A 1 102 ? 31.539 1.745 -23.745 1.00 68.94 102 THR A N 1
ATOM 795 C CA . THR A 1 102 ? 32.765 1.784 -24.557 1.00 68.94 102 THR A CA 1
ATOM 796 C C . THR A 1 102 ? 33.176 3.206 -24.956 1.00 68.94 102 THR A C 1
ATOM 798 O O . THR A 1 102 ? 34.299 3.408 -25.411 1.00 68.94 102 THR A O 1
ATOM 801 N N . GLY A 1 103 ? 32.288 4.196 -24.802 1.00 72.12 103 GLY A N 1
ATOM 802 C CA . GLY A 1 103 ? 32.506 5.595 -25.182 1.00 72.12 103 GLY A CA 1
ATOM 803 C C . GLY A 1 103 ? 32.990 6.492 -24.040 1.00 72.12 103 GLY A C 1
ATOM 804 O O . GLY A 1 103 ? 33.488 7.592 -24.303 1.00 72.12 103 GLY A O 1
ATOM 805 N N . SER A 1 104 ? 32.895 6.028 -22.786 1.00 70.00 104 SER A N 1
ATOM 806 C CA . SER A 1 104 ? 33.159 6.819 -21.570 1.00 70.00 104 SER A CA 1
ATOM 807 C C . SER A 1 104 ? 32.339 8.114 -21.505 1.00 70.00 104 SER A C 1
ATOM 809 O O . SER A 1 104 ? 32.806 9.138 -20.998 1.00 70.00 104 SER A O 1
ATOM 811 N N . ASP A 1 105 ? 31.113 8.099 -22.019 1.00 73.06 105 ASP A N 1
ATOM 812 C CA . ASP A 1 105 ? 30.253 9.280 -22.100 1.00 73.06 105 ASP A CA 1
ATOM 813 C C . ASP A 1 105 ? 29.856 9.789 -20.709 1.00 73.06 105 ASP A C 1
ATOM 815 O O . ASP A 1 105 ? 29.723 10.997 -20.496 1.00 73.06 105 ASP A O 1
ATOM 819 N N . TRP A 1 106 ? 29.803 8.900 -19.710 1.00 69.19 106 TRP A N 1
ATOM 820 C CA . TRP A 1 106 ? 29.640 9.296 -18.308 1.00 69.19 106 TRP A CA 1
ATOM 821 C C . TRP A 1 106 ? 30.770 10.219 -17.815 1.00 69.19 106 TRP A C 1
ATOM 823 O O . TRP A 1 106 ? 30.509 11.129 -17.030 1.00 69.19 106 TRP A O 1
ATOM 833 N N . LYS A 1 107 ? 32.010 10.031 -18.292 1.00 70.94 107 LYS A N 1
ATO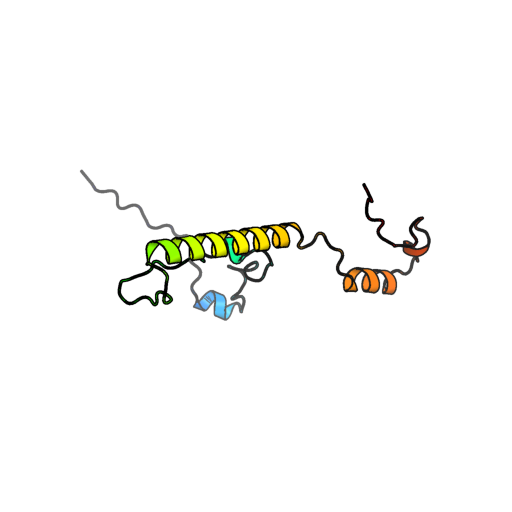M 834 C CA . LYS A 1 107 ? 33.183 10.845 -17.920 1.00 70.94 107 LYS A CA 1
ATOM 835 C C . LYS A 1 107 ? 33.192 12.198 -18.633 1.00 70.94 107 LYS A C 1
A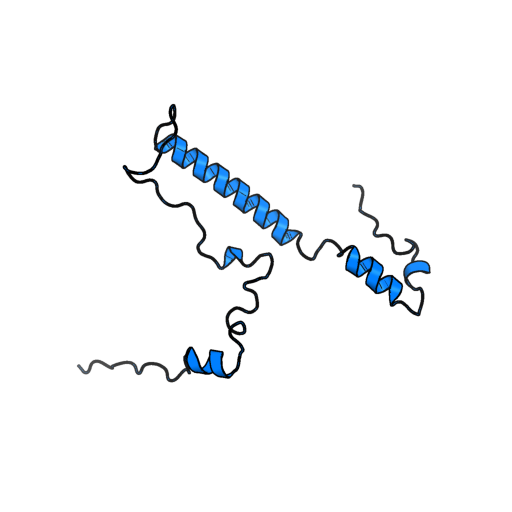TOM 837 O O . LYS A 1 107 ? 33.776 13.150 -18.128 1.00 70.94 107 LYS A O 1
ATOM 842 N N . LYS A 1 108 ? 32.536 12.285 -19.794 1.00 75.88 108 LYS A N 1
ATOM 843 C CA . LYS A 1 108 ? 32.373 13.527 -20.568 1.00 75.88 108 LYS A CA 1
ATOM 844 C C . LYS A 1 108 ? 31.222 14.398 -20.052 1.00 75.88 108 LYS A C 1
ATOM 846 O O . LYS A 1 108 ? 31.118 15.558 -20.436 1.00 75.88 108 LYS A O 1
ATOM 851 N N . SER A 1 109 ? 30.358 13.858 -19.191 1.00 73.69 109 SER A N 1
ATOM 852 C CA . SER A 1 109 ? 29.297 14.626 -18.537 1.00 73.69 109 SER A CA 1
ATOM 853 C C . SER A 1 109 ? 29.872 15.631 -17.535 1.00 73.69 109 SER A C 1
ATOM 855 O O . SER A 1 109 ? 30.770 15.304 -16.761 1.00 73.69 109 SER A O 1
ATOM 857 N N . VAL A 1 110 ? 29.277 16.825 -17.469 1.00 72.81 110 VAL A N 1
ATOM 858 C CA . VAL A 1 110 ? 29.606 17.873 -16.481 1.00 72.81 110 VAL A CA 1
ATOM 859 C C . VAL A 1 110 ? 29.416 17.425 -15.032 1.00 72.81 110 VAL A C 1
ATOM 861 O O . VAL A 1 110 ? 30.019 17.986 -14.124 1.00 72.81 110 VAL A O 1
ATOM 864 N N . THR A 1 111 ? 28.602 16.396 -14.800 1.00 70.44 111 THR A N 1
ATOM 865 C CA . THR A 1 111 ? 28.424 15.808 -13.471 1.00 70.44 111 THR A CA 1
ATOM 866 C C . THR A 1 111 ? 29.273 14.556 -13.259 1.00 70.44 111 THR A C 1
ATOM 868 O O . THR A 1 111 ? 29.097 13.882 -12.250 1.00 70.44 111 THR A O 1
ATOM 871 N N . LEU A 1 112 ? 30.160 14.197 -14.197 1.00 71.94 112 LEU A N 1
ATOM 872 C CA . LEU A 1 112 ? 30.964 12.964 -14.186 1.00 71.94 112 LEU A CA 1
ATOM 873 C C . LEU A 1 112 ? 30.116 11.695 -13.969 1.00 71.94 112 LEU A C 1
ATOM 875 O O . LEU A 1 112 ? 30.525 10.738 -13.313 1.00 71.94 112 LEU A O 1
ATOM 879 N N . GLY A 1 113 ? 28.882 11.711 -14.477 1.00 67.06 113 GLY A N 1
ATOM 880 C CA . GLY A 1 113 ? 27.910 10.634 -14.299 1.00 67.06 113 GLY A CA 1
ATOM 881 C C . GLY A 1 113 ? 27.182 10.653 -12.951 1.00 67.06 113 GLY A C 1
ATOM 882 O O . GLY A 1 113 ? 26.276 9.851 -12.745 1.00 67.06 113 GLY A O 1
ATOM 883 N N . HIS A 1 114 ? 27.500 11.570 -12.036 1.00 67.19 114 HIS A N 1
ATOM 884 C CA . HIS A 1 114 ? 26.762 11.719 -10.785 1.00 67.19 114 HIS A CA 1
ATOM 885 C C . HIS A 1 114 ? 25.395 12.367 -11.026 1.00 67.19 114 HIS A C 1
ATOM 887 O O . HIS A 1 114 ? 25.244 13.310 -11.808 1.00 67.19 114 HIS A O 1
ATOM 893 N N . ARG A 1 115 ? 24.370 11.865 -10.330 1.00 65.69 115 ARG A N 1
ATOM 894 C CA . ARG A 1 115 ? 23.046 12.490 -10.322 1.00 65.69 115 ARG A CA 1
ATOM 895 C C . ARG A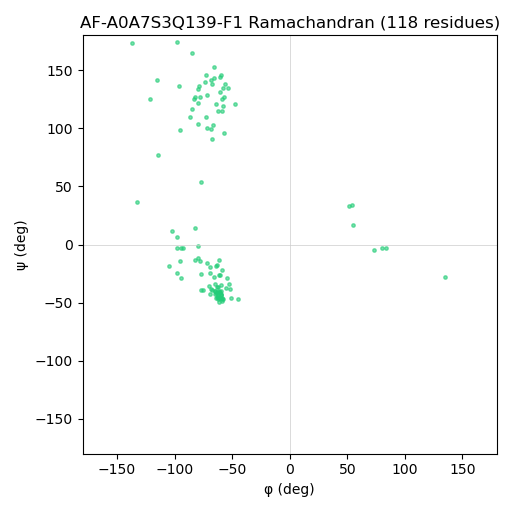 1 115 ? 23.021 13.580 -9.256 1.00 65.69 115 ARG A C 1
ATOM 897 O O . ARG A 1 115 ? 23.119 13.283 -8.068 1.00 65.69 115 ARG A O 1
ATOM 904 N N . MET A 1 116 ? 22.845 14.824 -9.682 1.00 57.56 116 MET A N 1
ATOM 905 C CA . MET A 1 116 ? 22.687 15.955 -8.771 1.00 57.56 116 MET A CA 1
ATOM 906 C C .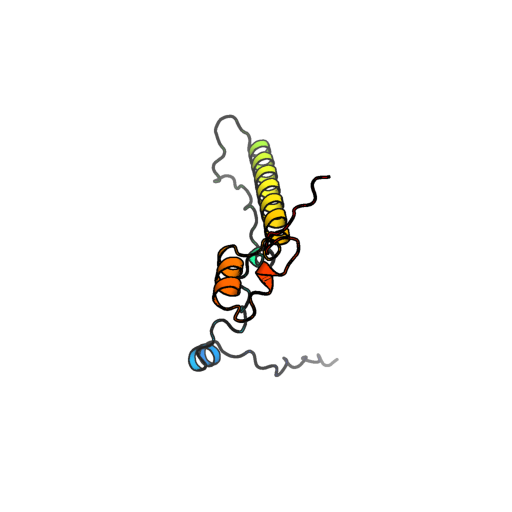 MET A 1 116 ? 21.248 15.979 -8.249 1.00 57.56 116 MET A C 1
ATOM 908 O O . MET A 1 116 ? 20.295 16.033 -9.029 1.00 57.56 116 MET A O 1
ATOM 912 N N . ALA A 1 117 ? 21.072 15.904 -6.933 1.00 52.69 117 ALA A N 1
ATOM 913 C CA . ALA A 1 117 ? 19.773 16.138 -6.314 1.00 52.69 117 ALA A CA 1
ATOM 914 C C . ALA A 1 117 ? 19.535 17.651 -6.224 1.00 52.69 117 ALA A C 1
ATOM 916 O O . ALA A 1 117 ? 20.424 18.384 -5.796 1.00 52.69 117 ALA A O 1
ATOM 917 N N . LYS A 1 118 ? 18.341 18.131 -6.599 1.00 40.47 118 LYS A N 1
ATOM 918 C CA . LYS A 1 118 ? 17.957 19.519 -6.313 1.00 40.47 118 LYS A CA 1
ATOM 919 C C . LYS A 1 118 ? 17.914 19.715 -4.798 1.00 40.47 118 LYS A C 1
ATOM 921 O O . LYS A 1 118 ? 17.074 19.118 -4.125 1.00 40.47 118 LYS A O 1
ATOM 926 N N . THR A 1 119 ? 18.798 20.552 -4.272 1.00 46.78 119 THR A N 1
ATOM 927 C CA . THR A 1 119 ? 18.705 21.056 -2.903 1.00 46.78 119 THR A CA 1
ATOM 928 C C . THR A 1 119 ? 18.014 22.412 -2.937 1.00 46.78 119 THR A C 1
ATOM 930 O O . THR A 1 119 ? 18.673 23.414 -3.188 1.00 46.78 119 THR A O 1
ATOM 933 N N . LYS A 1 120 ? 16.707 22.376 -2.645 1.00 42.94 120 LYS A N 1
ATOM 934 C CA . LYS A 1 120 ? 15.747 23.493 -2.580 1.00 42.94 120 LYS A CA 1
ATOM 935 C C . LYS A 1 120 ? 15.465 24.192 -3.912 1.00 42.94 120 LYS A C 1
ATOM 937 O O . LYS A 1 120 ? 16.398 24.690 -4.566 1.00 42.94 120 LYS A O 1
#